Protein AF-A0A3D4HQI2-F1 (afdb_monomer_lite)

Secondary structure (DSSP, 8-state):
-----------SS-EE--SHHHHHHHHHHHHHHHT-TT-------EE-

Structure (mmCIF, N/CA/C/O backbone):
data_AF-A0A3D4HQI2-F1
#
_entry.id   AF-A0A3D4HQI2-F1
#
loop_
_atom_site.group_PDB
_atom_site.id
_atom_site.type_symbol
_atom_site.label_atom_id
_atom_site.label_alt_id
_atom_site.label_comp_id
_atom_site.label_asym_id
_atom_site.label_entity_id
_atom_site.label_seq_id
_atom_site.pdbx_PDB_ins_code
_atom_site.Cartn_x
_atom_site.Cartn_y
_atom_site.Cartn_z
_atom_site.occupancy
_atom_site.B_iso_or_equiv
_atom_site.auth_seq_id
_atom_site.auth_comp_id
_atom_site.auth_asym_id
_atom_site.auth_atom_id
_atom_site.pdbx_PDB_model_num
ATOM 1 N N . PRO A 1 1 ? 16.372 -25.576 -3.210 1.00 49.34 1 PRO A N 1
ATOM 2 C CA . PRO A 1 1 ? 15.588 -24.609 -4.013 1.00 49.34 1 PRO A CA 1
ATOM 3 C C . PRO A 1 1 ? 15.579 -23.241 -3.320 1.00 49.34 1 PRO A C 1
ATOM 5 O O . PRO A 1 1 ? 15.166 -23.160 -2.168 1.00 49.34 1 PRO A O 1
ATOM 8 N N . MET A 1 2 ? 16.106 -22.197 -3.965 1.00 56.16 2 MET A N 1
ATOM 9 C CA . MET A 1 2 ? 15.899 -20.833 -3.465 1.00 56.16 2 MET A CA 1
ATOM 10 C C . MET A 1 2 ? 14.407 -20.530 -3.615 1.00 56.16 2 MET A C 1
ATOM 12 O O . MET A 1 2 ? 13.888 -20.621 -4.722 1.00 56.16 2 MET A O 1
ATOM 16 N N . ALA A 1 3 ? 13.720 -20.325 -2.488 1.00 67.75 3 ALA A N 1
ATOM 17 C CA . ALA A 1 3 ? 12.260 -20.296 -2.420 1.00 67.75 3 ALA A CA 1
ATOM 18 C C . ALA A 1 3 ? 11.658 -19.131 -3.221 1.00 67.75 3 ALA A C 1
ATOM 20 O O . ALA A 1 3 ? 10.630 -19.323 -3.849 1.00 67.75 3 ALA A O 1
ATOM 21 N N . GLN A 1 4 ? 12.342 -17.987 -3.251 1.00 62.28 4 GLN A N 1
ATOM 22 C CA . GLN A 1 4 ? 12.192 -16.853 -4.167 1.00 62.28 4 GLN A CA 1
ATOM 23 C C . GLN A 1 4 ? 13.323 -15.883 -3.785 1.00 62.28 4 GLN A C 1
ATOM 25 O O . GLN A 1 4 ? 13.664 -15.789 -2.605 1.00 62.28 4 GLN A O 1
ATOM 30 N N . ALA A 1 5 ? 13.974 -15.232 -4.745 1.00 64.94 5 ALA A N 1
ATOM 31 C CA . ALA A 1 5 ? 15.017 -14.241 -4.473 1.00 64.94 5 ALA A CA 1
ATOM 32 C C . ALA A 1 5 ? 14.756 -13.031 -5.370 1.00 64.94 5 ALA A C 1
ATOM 34 O O . ALA A 1 5 ? 15.189 -12.999 -6.518 1.00 64.94 5 ALA A O 1
ATOM 35 N N . GLU A 1 6 ? 13.989 -12.084 -4.842 1.00 65.81 6 GLU A N 1
ATOM 36 C CA . GLU A 1 6 ? 13.454 -10.923 -5.552 1.00 65.81 6 GLU A CA 1
ATOM 37 C C . GLU A 1 6 ? 13.709 -9.663 -4.718 1.00 65.81 6 GLU A C 1
ATOM 39 O O . GLU A 1 6 ? 13.743 -9.722 -3.484 1.00 65.81 6 GLU A O 1
ATOM 44 N N . VAL A 1 7 ? 13.992 -8.540 -5.383 1.00 71.88 7 VAL A N 1
ATOM 45 C CA . VAL A 1 7 ? 14.307 -7.276 -4.707 1.00 71.88 7 VAL A CA 1
ATOM 46 C C . VAL A 1 7 ? 12.991 -6.611 -4.327 1.00 71.88 7 VAL A C 1
ATOM 48 O O . VAL A 1 7 ? 12.389 -5.930 -5.140 1.00 71.88 7 VAL A O 1
ATOM 51 N N . THR A 1 8 ? 12.569 -6.820 -3.083 1.00 76.00 8 THR A N 1
ATOM 52 C CA . THR A 1 8 ? 11.340 -6.250 -2.524 1.00 76.00 8 THR A CA 1
ATOM 53 C C . THR A 1 8 ? 11.639 -5.130 -1.523 1.00 76.00 8 THR A C 1
ATOM 55 O O . THR A 1 8 ? 12.708 -5.099 -0.902 1.00 76.00 8 THR A O 1
ATOM 58 N N . MET A 1 9 ? 10.702 -4.198 -1.347 1.00 76.62 9 MET A N 1
ATOM 59 C CA . MET A 1 9 ? 10.814 -3.110 -0.375 1.00 76.62 9 MET A CA 1
ATOM 60 C C . MET A 1 9 ? 10.215 -3.532 0.971 1.00 76.62 9 MET A C 1
ATOM 62 O O . MET A 1 9 ? 9.001 -3.617 1.123 1.00 76.62 9 MET A O 1
ATOM 66 N N . LEU A 1 10 ? 11.075 -3.758 1.970 1.00 79.31 10 LEU A N 1
ATOM 67 C CA . LEU A 1 10 ? 10.648 -4.080 3.335 1.00 79.31 10 LEU A CA 1
ATOM 68 C C . LEU A 1 10 ? 10.420 -2.795 4.151 1.00 79.31 10 LEU A C 1
ATOM 70 O O . LEU A 1 10 ? 11.364 -2.012 4.322 1.00 79.31 10 LEU A O 1
ATOM 74 N N . PRO A 1 11 ? 9.210 -2.565 4.690 1.00 81.62 11 PRO A N 1
ATOM 75 C CA . PRO A 1 11 ? 8.952 -1.411 5.537 1.00 81.62 11 PRO A CA 1
ATOM 76 C C . PRO A 1 11 ? 9.685 -1.548 6.878 1.00 81.62 11 PRO A C 1
ATOM 78 O O . PRO A 1 11 ? 9.835 -2.635 7.430 1.00 81.62 11 PRO A O 1
ATOM 81 N N . GLN A 1 12 ? 10.139 -0.421 7.428 1.00 78.88 12 GLN A N 1
ATOM 82 C CA . GLN A 1 12 ? 10.794 -0.395 8.744 1.00 78.88 12 GLN A CA 1
ATOM 83 C C . GLN A 1 12 ? 9.789 -0.407 9.909 1.00 78.88 12 GLN A C 1
ATOM 85 O O . GLN A 1 12 ? 10.163 -0.720 11.037 1.00 78.88 12 GLN A O 1
ATOM 90 N N . THR A 1 13 ? 8.527 -0.051 9.647 1.00 83.56 13 THR A N 1
ATOM 91 C CA . THR A 1 13 ? 7.457 0.094 10.644 1.00 83.56 13 THR A CA 1
ATOM 92 C C . THR A 1 13 ? 6.122 -0.350 10.063 1.00 83.56 13 THR A C 1
ATOM 94 O O . THR A 1 13 ? 5.776 0.089 8.965 1.00 83.56 13 THR A O 1
ATOM 97 N N . TRP A 1 14 ? 5.361 -1.129 10.825 1.00 84.06 14 TRP A N 1
ATOM 98 C CA . TRP A 1 14 ? 4.031 -1.618 10.456 1.00 84.06 14 TRP A CA 1
ATOM 99 C C . T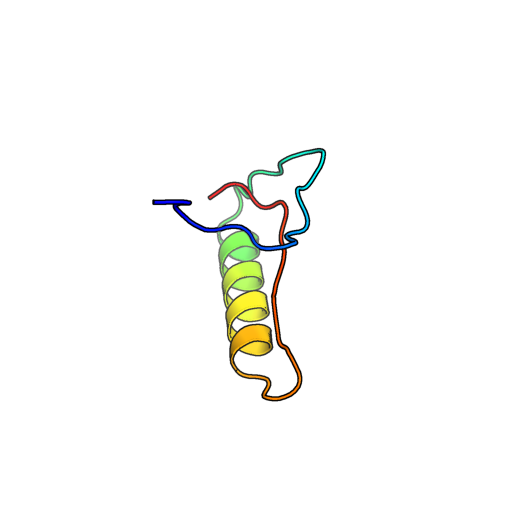RP A 1 14 ?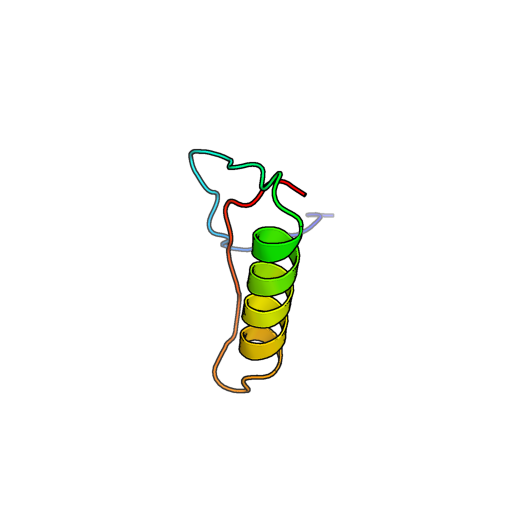 2.933 -0.749 11.075 1.00 84.06 14 TRP A C 1
ATOM 101 O O . TRP A 1 14 ? 3.114 -0.216 12.173 1.00 84.06 14 TRP A O 1
ATOM 111 N N . VAL A 1 15 ? 1.827 -0.565 10.355 1.00 87.06 15 VAL A N 1
ATOM 112 C CA . VAL A 1 15 ? 0.660 0.203 10.809 1.00 87.06 15 VAL A CA 1
ATOM 113 C C . VAL A 1 15 ? -0.581 -0.669 10.680 1.00 87.06 15 VAL A C 1
ATOM 115 O O . VAL A 1 15 ? -0.865 -1.161 9.596 1.00 87.06 15 VAL A O 1
ATOM 118 N N . GLU A 1 16 ? -1.337 -0.816 11.764 1.00 85.31 16 GLU A N 1
ATOM 119 C CA . GLU A 1 16 ? -2.640 -1.486 11.763 1.00 85.31 16 GLU A CA 1
ATOM 120 C C . GLU A 1 16 ? -3.752 -0.457 11.510 1.00 85.31 16 GLU A C 1
ATOM 122 O O . GLU A 1 16 ? -3.806 0.596 12.158 1.00 85.31 16 GLU A O 1
ATOM 127 N N . LEU A 1 17 ? -4.663 -0.760 10.585 1.00 83.44 17 LEU A N 1
ATOM 128 C CA . LEU A 1 17 ? -5.873 0.030 10.364 1.00 83.44 17 LEU A CA 1
ATOM 129 C C . LEU A 1 17 ? -7.016 -0.571 11.187 1.00 83.44 17 LEU A C 1
ATOM 131 O O . LEU A 1 17 ? -7.379 -1.725 10.995 1.00 83.44 17 LEU A O 1
ATOM 135 N N . SER A 1 18 ? -7.589 0.210 12.107 1.00 82.69 18 SER A N 1
ATOM 136 C CA . SER A 1 18 ? -8.704 -0.239 12.963 1.00 82.69 18 SER A CA 1
ATOM 137 C C . SER A 1 18 ? -10.070 0.287 12.519 1.00 82.69 18 SER A C 1
ATOM 139 O O . SER A 1 18 ? -11.101 -0.276 12.891 1.00 82.69 18 SER A O 1
ATOM 141 N N . GLU A 1 19 ? -10.104 1.349 11.711 1.00 88.75 19 GLU A N 1
ATOM 142 C CA . GLU A 1 19 ? -11.346 1.909 11.187 1.00 88.75 19 GLU A CA 1
ATOM 143 C C . GLU A 1 19 ? -11.768 1.196 9.896 1.00 88.75 19 GLU A C 1
ATOM 145 O O . GLU A 1 19 ? -11.027 1.151 8.915 1.00 88.75 19 GLU A O 1
ATOM 150 N N . GLU A 1 20 ? -13.004 0.685 9.854 1.00 84.94 20 GLU A N 1
ATOM 151 C CA . GLU A 1 20 ? -13.533 -0.017 8.672 1.00 84.94 20 GLU A CA 1
ATOM 152 C C . GLU A 1 20 ? -13.516 0.839 7.400 1.00 84.94 20 GLU A C 1
ATOM 154 O O . GLU A 1 20 ? -13.421 0.311 6.290 1.00 84.94 20 GLU A O 1
ATOM 159 N N . GLN A 1 21 ? -13.668 2.158 7.541 1.00 88.06 21 GLN A N 1
ATOM 160 C CA . GLN A 1 21 ? -13.630 3.070 6.405 1.00 88.06 21 GLN A CA 1
ATOM 161 C C . GLN A 1 21 ? -12.216 3.169 5.825 1.00 88.06 21 GLN A C 1
ATOM 163 O O . GLN A 1 21 ? -12.071 3.165 4.603 1.00 88.06 21 GLN A O 1
ATOM 168 N N . ASP A 1 22 ? -11.192 3.187 6.675 1.00 86.44 22 ASP A N 1
ATOM 169 C CA . ASP A 1 22 ? -9.794 3.245 6.252 1.00 86.44 22 ASP A CA 1
ATOM 170 C C . ASP A 1 22 ? -9.359 1.939 5.590 1.00 86.44 22 ASP A C 1
ATOM 172 O O . ASP A 1 22 ? -8.733 1.977 4.533 1.00 86.44 22 ASP A O 1
ATOM 176 N N . ILE A 1 23 ? -9.791 0.793 6.128 1.00 88.31 23 ILE A N 1
ATOM 177 C CA . ILE A 1 23 ? -9.580 -0.528 5.514 1.00 88.31 23 ILE A CA 1
ATOM 178 C C . ILE A 1 23 ? -10.200 -0.571 4.111 1.00 88.31 23 ILE A C 1
ATOM 180 O O . ILE A 1 23 ? -9.530 -0.925 3.143 1.00 88.31 23 ILE A O 1
ATOM 184 N N . LYS A 1 24 ? -11.467 -0.153 3.973 1.00 89.19 24 LYS A N 1
ATOM 185 C CA . LYS A 1 24 ? -12.164 -0.127 2.673 1.00 89.19 24 LYS A CA 1
ATOM 186 C C . LYS A 1 24 ? -11.493 0.810 1.674 1.00 89.19 24 LYS A C 1
ATOM 188 O O . LYS A 1 24 ? -11.424 0.496 0.488 1.00 89.19 24 LYS A O 1
ATOM 193 N N . ASN A 1 25 ? -11.029 1.969 2.136 1.00 89.81 25 ASN A N 1
ATOM 194 C CA . ASN A 1 25 ? -10.325 2.921 1.287 1.00 89.81 25 ASN A CA 1
ATOM 195 C C . ASN A 1 25 ? -8.966 2.370 0.849 1.00 89.81 25 ASN A C 1
ATOM 197 O O . ASN A 1 25 ? -8.620 2.525 -0.319 1.00 89.81 25 ASN A O 1
ATOM 201 N N . MET A 1 26 ? -8.227 1.700 1.741 1.00 89.50 26 MET A N 1
ATOM 202 C CA . MET A 1 26 ? -6.953 1.088 1.378 1.00 89.50 26 MET A CA 1
ATOM 203 C C . MET A 1 26 ? -7.116 -0.068 0.403 1.00 89.50 26 MET A C 1
ATOM 205 O O . MET A 1 26 ? -6.442 -0.068 -0.619 1.00 89.50 26 MET A O 1
ATOM 209 N N . GLN A 1 27 ? -8.045 -0.992 0.650 1.00 88.06 27 GLN A N 1
ATOM 210 C CA . GLN A 1 27 ? -8.340 -2.076 -0.295 1.00 88.06 27 GLN A CA 1
ATOM 211 C C . GLN A 1 27 ? -8.651 -1.516 -1.685 1.00 88.06 27 GLN A C 1
ATOM 213 O O . GLN A 1 27 ? -8.027 -1.906 -2.661 1.00 88.06 27 GLN A O 1
ATOM 218 N N . ARG A 1 28 ? -9.495 -0.480 -1.759 1.00 92.06 28 ARG A N 1
ATOM 219 C CA . ARG A 1 28 ? -9.811 0.182 -3.028 1.00 92.06 28 ARG A CA 1
ATOM 220 C C . ARG A 1 28 ? -8.597 0.823 -3.707 1.00 92.06 28 ARG A C 1
ATOM 222 O O . ARG A 1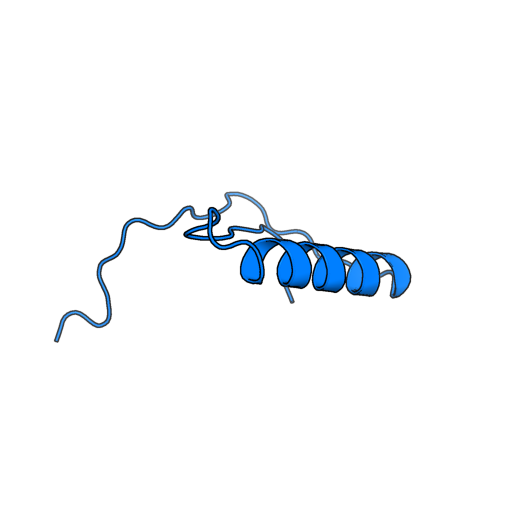 28 ? -8.550 0.859 -4.930 1.00 92.06 28 ARG A O 1
ATOM 229 N N . ILE A 1 29 ? -7.664 1.402 -2.952 1.00 90.56 29 ILE A N 1
ATOM 230 C CA . ILE A 1 29 ? -6.441 1.985 -3.523 1.00 90.56 29 ILE A CA 1
ATOM 231 C C . ILE A 1 29 ? -5.543 0.883 -4.086 1.00 90.56 29 ILE A C 1
ATOM 233 O O . ILE A 1 29 ? -5.018 1.062 -5.178 1.00 90.56 29 ILE A O 1
ATOM 237 N N . LEU A 1 30 ? -5.388 -0.233 -3.367 1.00 90.06 30 LEU A N 1
ATOM 238 C CA . LEU A 1 30 ? -4.610 -1.381 -3.835 1.00 90.06 30 LEU A CA 1
ATOM 239 C C . LEU A 1 30 ? -5.224 -1.970 -5.108 1.00 90.06 30 LEU A C 1
ATOM 241 O O . LEU A 1 30 ? -4.522 -2.076 -6.104 1.00 90.06 30 LEU A O 1
ATOM 245 N N . ASP A 1 31 ? -6.539 -2.199 -5.119 1.00 90.56 31 ASP A N 1
ATOM 246 C CA . ASP A 1 31 ? -7.260 -2.707 -6.293 1.00 90.56 31 ASP A CA 1
ATOM 247 C C . ASP A 1 31 ? -7.044 -1.813 -7.527 1.00 90.56 31 ASP A C 1
ATOM 249 O O . ASP A 1 31 ? -6.765 -2.297 -8.617 1.00 90.56 31 ASP A O 1
ATOM 253 N N . LEU A 1 32 ? -7.130 -0.487 -7.360 1.00 92.19 32 LEU A N 1
ATOM 254 C CA . LEU A 1 32 ? -6.925 0.462 -8.460 1.00 92.19 32 LEU A CA 1
ATOM 255 C C . LEU A 1 32 ? -5.484 0.484 -8.979 1.00 92.19 32 LEU A C 1
ATOM 257 O O . LEU A 1 32 ? -5.277 0.781 -10.151 1.00 92.19 32 LEU A O 1
ATOM 261 N N . LEU A 1 33 ? -4.505 0.247 -8.105 1.00 90.31 33 LEU A N 1
ATOM 262 C CA . LEU A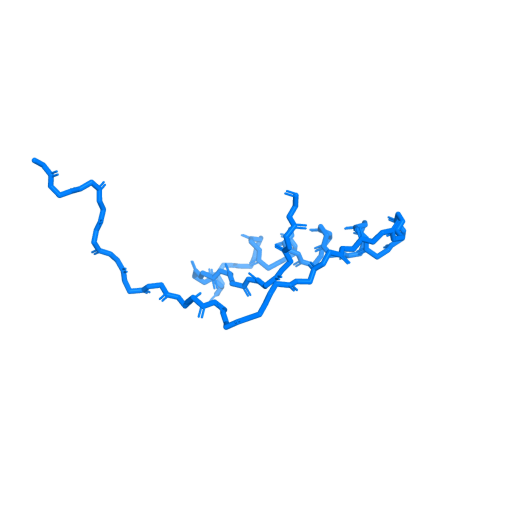 1 33 ? -3.098 0.187 -8.489 1.00 90.31 33 LEU A CA 1
ATOM 263 C C . LEU A 1 33 ? -2.768 -1.147 -9.164 1.00 90.31 33 LEU A C 1
ATOM 265 O O . LEU A 1 33 ? -1.995 -1.147 -10.109 1.00 90.31 33 LEU A O 1
ATOM 269 N N . ASP A 1 34 ? -3.377 -2.250 -8.735 1.00 86.94 34 ASP A N 1
ATOM 270 C CA . ASP A 1 34 ? -3.200 -3.569 -9.356 1.00 86.94 34 ASP A CA 1
ATOM 271 C C . ASP A 1 34 ? -3.888 -3.676 -10.730 1.00 86.94 34 ASP A C 1
ATOM 273 O O . ASP A 1 34 ? -3.479 -4.472 -11.576 1.00 86.94 34 ASP A O 1
ATOM 277 N N . GLU A 1 35 ? -4.936 -2.881 -10.964 1.00 92.06 35 GLU A N 1
ATOM 278 C CA . GLU A 1 35 ? -5.627 -2.778 -12.256 1.00 92.06 35 GLU A CA 1
ATOM 279 C C . GLU A 1 35 ? -4.896 -1.890 -13.281 1.00 92.06 35 GLU A C 1
ATOM 281 O O . GLU A 1 35 ? -5.278 -1.881 -14.453 1.00 92.06 35 GLU A O 1
ATOM 286 N N . ASP A 1 36 ? -3.882 -1.125 -12.866 1.00 92.12 36 ASP A N 1
ATOM 287 C CA . ASP A 1 36 ? -3.135 -0.234 -13.754 1.00 92.12 36 ASP A CA 1
ATOM 288 C C . ASP A 1 36 ? -1.998 -0.993 -14.456 1.00 92.12 36 ASP A C 1
ATOM 290 O O . ASP A 1 36 ? -1.043 -1.446 -13.826 1.00 92.12 36 ASP A O 1
ATOM 294 N N . ASP A 1 37 ? -2.082 -1.093 -15.786 1.00 90.94 37 ASP A N 1
ATOM 295 C CA . ASP A 1 37 ? -1.099 -1.777 -16.637 1.00 90.94 37 ASP A CA 1
ATOM 296 C C . ASP A 1 37 ? 0.333 -1.207 -16.494 1.00 90.94 37 ASP A C 1
ATOM 298 O O . ASP A 1 37 ? 1.312 -1.899 -16.801 1.00 90.94 37 ASP A O 1
ATOM 302 N N . ASP A 1 38 ? 0.472 0.048 -16.044 1.00 92.69 38 ASP A N 1
ATOM 303 C CA . ASP A 1 38 ? 1.762 0.711 -15.822 1.00 92.69 38 ASP A CA 1
ATOM 304 C C . ASP A 1 38 ? 2.365 0.403 -14.434 1.00 92.69 38 ASP A C 1
ATOM 306 O O . ASP A 1 38 ? 3.559 0.638 -14.200 1.00 92.69 38 ASP A O 1
ATOM 310 N N . VAL A 1 39 ? 1.579 -0.144 -13.504 1.00 88.81 39 VAL A N 1
ATOM 311 C CA . VAL A 1 39 ? 2.035 -0.525 -12.163 1.00 88.81 39 VAL A CA 1
ATOM 312 C C . VAL A 1 39 ? 2.587 -1.948 -12.204 1.00 88.81 39 VAL A C 1
ATOM 314 O O . VAL A 1 39 ? 1.967 -2.879 -12.700 1.00 88.81 39 VAL A O 1
ATOM 317 N N . GLN A 1 40 ? 3.816 -2.119 -11.713 1.00 84.44 40 GLN A N 1
ATOM 318 C CA . GLN A 1 40 ? 4.501 -3.417 -11.726 1.00 84.44 40 GLN A CA 1
ATOM 319 C C . GLN A 1 40 ? 4.437 -4.115 -10.363 1.00 84.44 40 GLN A C 1
ATOM 321 O O . GLN A 1 40 ? 4.271 -5.328 -10.301 1.00 84.44 40 GLN A O 1
ATOM 326 N N . GLU A 1 41 ? 4.587 -3.355 -9.274 1.00 84.81 41 GLU A N 1
ATOM 327 C CA . GLU A 1 41 ? 4.625 -3.872 -7.904 1.00 84.81 41 GLU A CA 1
ATOM 328 C C . GLU A 1 41 ? 4.084 -2.818 -6.929 1.00 84.81 41 GLU A C 1
ATOM 330 O O . GLU A 1 41 ? 4.458 -1.641 -7.004 1.00 84.81 41 GLU A O 1
ATOM 335 N N . VAL A 1 42 ? 3.243 -3.243 -5.983 1.00 85.38 42 VAL A N 1
ATOM 336 C CA . VAL A 1 42 ? 2.677 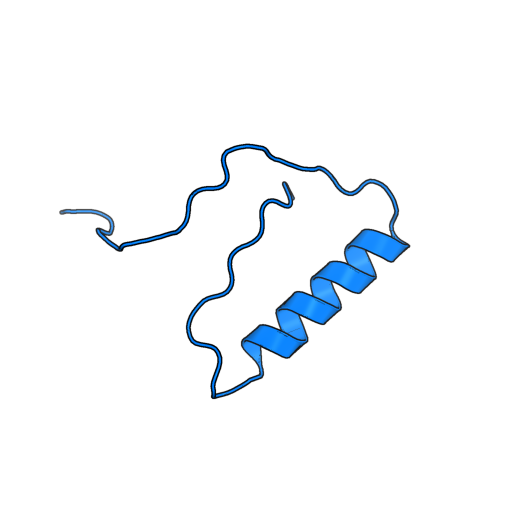-2.385 -4.935 1.00 85.38 42 VAL A CA 1
ATOM 337 C C . VAL A 1 42 ? 3.224 -2.812 -3.574 1.00 85.38 42 VAL A C 1
ATOM 339 O O . VAL A 1 42 ? 3.188 -3.983 -3.208 1.00 85.38 42 VAL A O 1
ATOM 342 N N . TYR A 1 43 ? 3.726 -1.843 -2.805 1.00 86.19 43 TYR A N 1
ATOM 343 C CA . TYR A 1 43 ? 4.285 -2.058 -1.470 1.00 86.19 43 TYR A CA 1
ATOM 344 C C . TYR A 1 43 ? 3.556 -1.194 -0.446 1.00 86.19 43 TYR A C 1
ATOM 346 O O . TYR A 1 43 ? 3.516 0.029 -0.580 1.00 86.19 43 TYR A O 1
ATOM 354 N N . HIS A 1 44 ? 3.029 -1.815 0.608 1.00 84.88 44 HIS A N 1
ATOM 355 C CA . HIS A 1 44 ? 2.410 -1.123 1.734 1.00 84.88 44 HIS A CA 1
ATOM 356 C C . HIS A 1 44 ? 2.986 -1.613 3.061 1.00 84.88 44 HIS A C 1
ATOM 358 O O . HIS A 1 44 ? 3.467 -2.734 3.188 1.00 84.88 44 HIS A O 1
ATOM 364 N N . ASN A 1 45 ? 2.934 -0.743 4.066 1.00 85.25 45 AS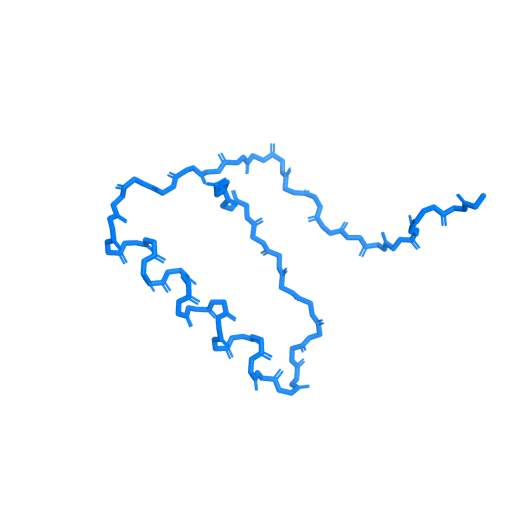N A N 1
ATOM 365 C CA . ASN A 1 45 ? 3.311 -1.063 5.440 1.00 85.25 45 ASN A CA 1
ATOM 366 C C . ASN A 1 45 ? 2.092 -1.327 6.338 1.00 85.25 45 ASN A C 1
ATOM 368 O O . ASN A 1 45 ? 2.209 -1.285 7.564 1.00 85.25 45 ASN A O 1
ATOM 372 N N . TRP A 1 46 ? 0.929 -1.530 5.719 1.00 85.06 46 TRP A N 1
ATOM 373 C CA . TRP A 1 46 ? -0.279 -1.948 6.409 1.00 85.06 46 TRP A CA 1
ATOM 374 C C . TRP A 1 46 ? -0.144 -3.419 6.820 1.00 85.06 46 TRP A C 1
ATOM 376 O O . TRP A 1 46 ? 0.153 -4.256 5.967 1.00 85.06 46 TRP A O 1
ATOM 386 N N . ASP A 1 47 ? -0.304 -3.675 8.118 1.00 75.38 47 ASP A N 1
ATOM 387 C CA . ASP A 1 47 ? -0.377 -5.006 8.732 1.00 75.38 47 ASP A CA 1
ATOM 388 C C . ASP A 1 47 ? -1.850 -5.460 8.722 1.00 75.38 47 ASP A C 1
ATOM 390 O O . ASP A 1 47 ? -2.698 -4.800 9.338 1.00 75.38 47 ASP A O 1
ATOM 394 N N . GLU A 1 48 ? -2.157 -6.504 7.943 1.00 65.44 48 GLU A N 1
ATOM 395 C CA . GLU A 1 48 ? -3.500 -7.099 7.776 1.00 65.44 48 GLU A CA 1
ATOM 396 C C . GLU A 1 48 ? -3.759 -8.233 8.779 1.00 65.44 48 GLU A C 1
ATOM 398 O O . GLU A 1 48 ? -2.887 -9.124 8.924 1.00 65.44 48 GLU A O 1
#

Sequence (48 aa):
PMAQAEVTMLPQTWVELSEEQDIKNMQRILDLLDEDDDVQEVYHNWDE

pLDDT: mean 82.41, std 10.0, range [49.34, 92.69]

Foldseek 3Di:
DPPDDDDDDDDPAADEDPDPVVVVVVVVVVVVLVPDPPRDDDDDRYDD

Radius of gyration: 13.34 Å; chains: 1; bounding box: 30×28×30 Å